Protein AF-A0A954LN15-F1 (afdb_monomer_lite)

Structure (mmCIF, N/CA/C/O backbone):
data_AF-A0A954LN15-F1
#
_entry.id   AF-A0A954LN15-F1
#
loop_
_atom_site.group_PDB
_atom_site.id
_atom_site.type_symbol
_atom_site.label_atom_id
_atom_site.label_alt_id
_atom_site.label_comp_id
_atom_site.label_asym_id
_atom_site.label_entity_id
_atom_site.label_seq_id
_atom_site.pdbx_PDB_ins_code
_atom_site.Cartn_x
_atom_site.Cartn_y
_atom_site.Cartn_z
_atom_site.occupancy
_atom_site.B_iso_or_equiv
_atom_site.auth_seq_id
_atom_site.auth_comp_id
_atom_site.auth_asym_id
_atom_site.auth_atom_id
_atom_site.pdbx_PDB_model_num
ATOM 1 N N . ARG A 1 1 ? -5.306 -4.670 1.422 1.00 83.00 1 ARG A N 1
ATOM 2 C CA . ARG A 1 1 ? -4.283 -5.488 2.122 1.00 83.00 1 ARG A CA 1
ATOM 3 C C . ARG A 1 1 ? -4.442 -5.360 3.629 1.00 83.00 1 ARG A C 1
ATOM 5 O O . ARG A 1 1 ? -4.797 -6.364 4.220 1.00 83.00 1 ARG A O 1
ATOM 12 N N . VAL A 1 2 ? -4.353 -4.146 4.188 1.00 87.38 2 VAL A N 1
ATOM 13 C CA . VAL A 1 2 ? -4.541 -3.868 5.630 1.00 87.38 2 VAL A CA 1
ATOM 14 C C . VAL A 1 2 ? -5.784 -4.545 6.228 1.00 87.38 2 VAL A C 1
ATOM 16 O O . VAL A 1 2 ? -5.633 -5.319 7.159 1.00 87.38 2 VAL A O 1
ATOM 19 N N . ARG A 1 3 ? -6.984 -4.374 5.642 1.00 90.69 3 ARG A N 1
ATOM 20 C CA . ARG A 1 3 ? -8.223 -4.996 6.168 1.00 90.69 3 ARG A CA 1
ATOM 21 C C . ARG A 1 3 ? -8.144 -6.514 6.375 1.00 90.69 3 ARG A C 1
ATOM 23 O O . ARG A 1 3 ? -8.667 -7.009 7.355 1.00 90.69 3 ARG A O 1
ATOM 30 N N . ARG A 1 4 ? -7.458 -7.250 5.492 1.00 91.25 4 ARG A N 1
ATOM 31 C CA . ARG A 1 4 ? -7.331 -8.719 5.602 1.00 91.25 4 ARG A CA 1
ATOM 32 C C . ARG A 1 4 ? -6.372 -9.162 6.708 1.00 91.25 4 ARG A C 1
ATOM 34 O O . ARG A 1 4 ? -6.342 -10.337 7.041 1.00 91.25 4 ARG A O 1
ATOM 41 N N . LEU A 1 5 ? -5.539 -8.245 7.196 1.00 91.00 5 LEU A N 1
ATOM 42 C CA . LEU A 1 5 ? -4.576 -8.495 8.264 1.00 91.00 5 LEU A CA 1
ATOM 43 C C . LEU A 1 5 ? -5.113 -8.060 9.632 1.00 91.00 5 LEU A C 1
ATOM 45 O O . LEU A 1 5 ? -4.443 -8.302 10.631 1.00 91.00 5 LEU A O 1
ATOM 49 N N . LEU A 1 6 ? -6.293 -7.432 9.672 1.00 92.56 6 LEU A N 1
ATOM 50 C CA . LEU A 1 6 ? -6.971 -7.092 10.914 1.00 92.56 6 LEU A CA 1
ATOM 51 C C . LEU A 1 6 ? -7.669 -8.324 11.517 1.00 92.56 6 LEU A C 1
ATOM 53 O O . LEU A 1 6 ? -8.101 -9.214 10.769 1.00 92.56 6 LEU A O 1
ATOM 57 N N . PRO A 1 7 ? -7.827 -8.351 12.854 1.00 92.81 7 PRO A N 1
ATOM 58 C CA . PRO A 1 7 ? -8.747 -9.255 13.541 1.00 92.81 7 PRO A CA 1
ATOM 59 C C . PRO A 1 7 ? -10.138 -9.264 12.893 1.00 92.81 7 PRO A C 1
ATOM 61 O O . PRO A 1 7 ? -10.565 -8.254 12.333 1.00 92.81 7 PRO A O 1
ATOM 64 N N . ALA A 1 8 ? -10.823 -10.411 12.929 1.00 92.62 8 ALA A N 1
ATOM 65 C CA . ALA A 1 8 ? -12.067 -10.646 12.183 1.00 92.62 8 ALA A CA 1
ATOM 66 C C . ALA A 1 8 ? -13.166 -9.612 12.492 1.00 92.62 8 ALA A C 1
ATOM 68 O O . ALA A 1 8 ? -13.842 -9.129 11.590 1.00 92.62 8 ALA A O 1
ATOM 69 N N . ASP A 1 9 ? -13.287 -9.230 13.757 1.00 91.75 9 ASP A N 1
ATOM 70 C CA . ASP A 1 9 ? -14.196 -8.212 14.284 1.00 91.75 9 ASP A CA 1
ATOM 71 C C . ASP A 1 9 ? -13.870 -6.785 13.811 1.00 91.75 9 ASP A C 1
ATOM 73 O O . ASP A 1 9 ? -14.747 -5.922 13.779 1.00 91.75 9 ASP A O 1
ATOM 77 N N . LEU A 1 10 ? -12.632 -6.538 13.382 1.00 92.12 10 LEU A N 1
ATOM 78 C CA . LEU A 1 10 ? -12.158 -5.234 12.920 1.00 92.12 10 LEU A CA 1
ATOM 79 C C . LEU A 1 10 ? -12.092 -5.112 11.391 1.00 92.12 10 LEU A C 1
ATOM 81 O O . LEU A 1 10 ? -11.770 -4.042 10.873 1.00 92.12 10 LEU A O 1
ATOM 85 N N . GLN A 1 11 ? -12.401 -6.166 10.631 1.00 92.44 11 GLN A N 1
ATOM 86 C CA . GLN A 1 11 ? -12.287 -6.121 9.165 1.00 92.44 11 GLN A CA 1
ATOM 87 C C . GLN A 1 11 ? -13.327 -5.208 8.513 1.00 92.44 11 GLN A C 1
ATOM 89 O O . GLN A 1 11 ? -13.032 -4.613 7.471 1.00 92.44 11 GLN A O 1
ATOM 94 N N . ASP A 1 12 ? -14.485 -5.041 9.156 1.00 91.88 12 ASP A N 1
ATOM 95 C CA . ASP A 1 12 ? -15.644 -4.318 8.621 1.00 91.88 12 ASP A CA 1
ATOM 96 C C . ASP A 1 12 ? -15.881 -2.949 9.273 1.00 91.88 12 ASP A C 1
ATOM 98 O O . ASP A 1 12 ? -16.822 -2.238 8.913 1.00 91.88 12 ASP A O 1
ATOM 102 N N . ILE A 1 13 ? -15.006 -2.514 10.189 1.00 92.88 13 ILE A N 1
ATOM 103 C CA . ILE A 1 13 ? -15.165 -1.196 10.812 1.00 92.88 13 ILE A CA 1
ATOM 104 C C . ILE A 1 13 ? -15.040 -0.071 9.762 1.00 92.88 13 ILE A C 1
ATOM 106 O O . ILE A 1 13 ? -14.303 -0.206 8.765 1.00 92.88 13 ILE A O 1
ATOM 110 N N . PRO A 1 14 ? -15.732 1.068 9.963 1.00 92.31 14 PRO A N 1
ATOM 111 C CA . PRO A 1 14 ? -15.608 2.218 9.078 1.00 92.31 14 PRO A CA 1
ATOM 112 C C . PRO A 1 14 ? -14.177 2.766 9.103 1.00 92.31 14 PRO A C 1
ATOM 114 O O . PRO A 1 14 ? -13.730 3.275 10.129 1.00 92.31 14 PRO A O 1
ATOM 117 N N . LEU A 1 15 ? -13.479 2.686 7.966 1.00 91.19 15 LEU A N 1
ATOM 118 C CA . LEU A 1 15 ? -12.137 3.246 7.782 1.00 91.19 15 LEU A CA 1
ATOM 119 C C . LEU A 1 15 ? -12.091 4.031 6.475 1.00 91.19 15 LEU A C 1
ATO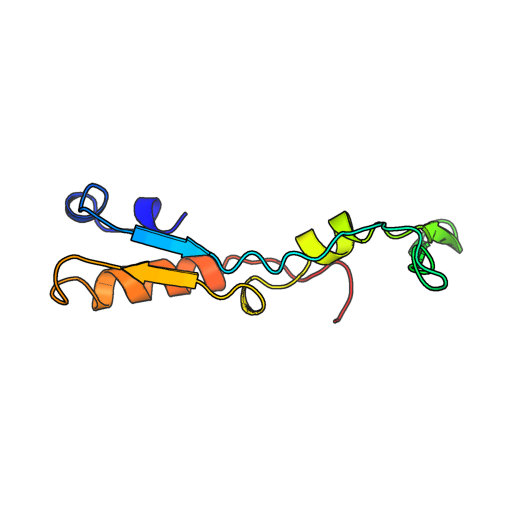M 121 O O . LEU A 1 15 ? -12.520 3.521 5.436 1.00 91.19 15 LEU A O 1
ATOM 125 N N . GLY A 1 16 ? -11.525 5.233 6.526 1.00 88.94 16 GLY A N 1
ATOM 126 C CA . GLY A 1 16 ? -11.048 5.958 5.353 1.00 88.94 16 GLY A CA 1
ATOM 127 C C . GLY A 1 16 ? -9.588 5.599 5.095 1.00 88.94 16 GLY A C 1
ATOM 128 O O . GLY A 1 16 ? -8.790 5.584 6.026 1.00 88.94 16 GLY A O 1
ATOM 129 N N . ILE A 1 17 ? -9.228 5.299 3.850 1.00 86.19 17 ILE A N 1
ATOM 130 C CA . ILE A 1 17 ? -7.834 5.050 3.467 1.00 86.19 17 ILE A CA 1
ATOM 131 C C . ILE A 1 17 ? -7.470 6.081 2.409 1.00 86.19 17 ILE A C 1
ATOM 133 O O . ILE A 1 17 ? -8.006 6.042 1.302 1.00 86.19 17 ILE A O 1
ATOM 137 N N . ASP A 1 18 ? -6.569 6.991 2.761 1.00 83.69 18 ASP A N 1
ATOM 138 C CA . ASP A 1 18 ? -5.939 7.905 1.817 1.00 83.69 18 ASP A CA 1
ATOM 139 C C . ASP A 1 18 ? -4.575 7.339 1.431 1.00 83.69 18 ASP A C 1
ATOM 141 O O . ASP A 1 18 ? -3.734 7.023 2.276 1.00 83.69 18 ASP A O 1
ATOM 145 N N . VAL A 1 19 ? -4.383 7.181 0.130 1.00 75.25 19 VAL A N 1
ATOM 146 C CA . VAL A 1 19 ? -3.101 6.808 -0.445 1.00 75.25 19 VAL A CA 1
ATOM 147 C C . VAL A 1 19 ? -2.649 8.029 -1.206 1.00 75.25 19 VAL A C 1
ATOM 149 O O . VAL A 1 19 ? -3.274 8.375 -2.213 1.00 75.25 19 VAL A O 1
ATOM 152 N N . ALA A 1 20 ? -1.561 8.655 -0.760 1.00 68.00 20 ALA A N 1
ATOM 153 C CA . ALA A 1 20 ? -0.911 9.688 -1.543 1.00 68.00 20 ALA A CA 1
ATOM 154 C C . ALA A 1 20 ? -0.315 9.017 -2.783 1.00 68.00 20 ALA A C 1
ATOM 156 O O . ALA A 1 20 ? 0.833 8.577 -2.800 1.00 68.00 20 ALA A O 1
ATOM 157 N N . ARG A 1 21 ? -1.131 8.880 -3.827 1.00 60.38 21 ARG A N 1
ATOM 158 C CA . ARG A 1 21 ? -0.669 8.457 -5.139 1.00 60.38 21 ARG A CA 1
ATOM 159 C C . ARG A 1 21 ? 0.157 9.616 -5.654 1.00 60.38 21 ARG A C 1
ATOM 161 O O . ARG A 1 21 ? -0.402 10.621 -6.089 1.00 60.38 21 ARG A O 1
ATOM 168 N N . HIS A 1 22 ? 1.475 9.516 -5.524 1.00 57.47 22 HIS A N 1
ATOM 169 C CA . HIS A 1 22 ? 2.365 10.466 -6.162 1.00 57.47 22 HIS A CA 1
ATOM 170 C C . HIS A 1 22 ? 2.055 10.406 -7.661 1.00 57.47 22 HIS A C 1
ATOM 172 O O . HIS A 1 22 ? 2.293 9.388 -8.310 1.00 57.47 22 HIS A O 1
ATOM 178 N N . TYR A 1 23 ? 1.397 11.442 -8.184 1.00 50.12 23 TYR A N 1
ATOM 179 C CA . TYR A 1 23 ? 0.919 11.479 -9.562 1.00 50.12 23 TYR A CA 1
ATOM 180 C C . TYR A 1 23 ? 2.100 11.836 -10.463 1.00 50.12 23 TYR A C 1
ATOM 182 O O . TYR A 1 23 ? 2.163 12.918 -11.042 1.00 50.12 23 TYR A O 1
ATOM 190 N N . HIS A 1 24 ? 3.077 10.936 -10.557 1.00 54.53 24 HIS A N 1
ATOM 191 C CA . HIS A 1 24 ? 3.989 10.988 -11.684 1.00 54.53 24 HIS A CA 1
ATOM 192 C C . HIS A 1 24 ? 3.149 10.710 -12.934 1.00 54.53 24 HIS A C 1
ATOM 194 O O . HIS A 1 24 ? 2.261 9.858 -12.910 1.00 54.53 24 HIS A O 1
ATOM 200 N N . ARG A 1 25 ? 3.368 11.455 -14.018 1.00 55.81 25 ARG A N 1
ATOM 201 C CA . ARG A 1 25 ? 2.920 11.044 -15.352 1.00 55.81 25 ARG A CA 1
ATOM 202 C C . ARG A 1 25 ? 4.055 10.198 -15.930 1.00 55.81 25 ARG A C 1
ATOM 204 O O . ARG A 1 25 ? 4.934 10.778 -16.566 1.00 55.81 25 ARG A O 1
ATOM 211 N N . PRO A 1 26 ? 4.123 8.883 -15.649 1.00 55.03 26 PRO A N 1
ATOM 212 C CA . PRO A 1 26 ? 5.149 8.039 -16.242 1.00 55.03 26 PRO A CA 1
ATOM 213 C C . PRO A 1 26 ? 5.076 8.180 -17.763 1.00 55.03 26 PRO A C 1
ATOM 215 O O . PRO A 1 26 ? 3.980 8.273 -18.327 1.00 55.03 26 PRO A O 1
ATOM 218 N N . SER A 1 27 ? 6.224 8.211 -18.439 1.00 54.84 27 SER A N 1
ATOM 219 C CA . SER A 1 27 ? 6.326 8.239 -19.908 1.00 54.84 27 SER A CA 1
ATOM 220 C C . SER A 1 27 ? 5.774 9.478 -20.639 1.00 54.84 27 SER A C 1
ATOM 222 O O . SER A 1 27 ? 5.584 9.434 -21.855 1.00 54.84 27 SER A O 1
ATOM 224 N N . SER A 1 28 ? 5.565 10.624 -19.976 1.00 56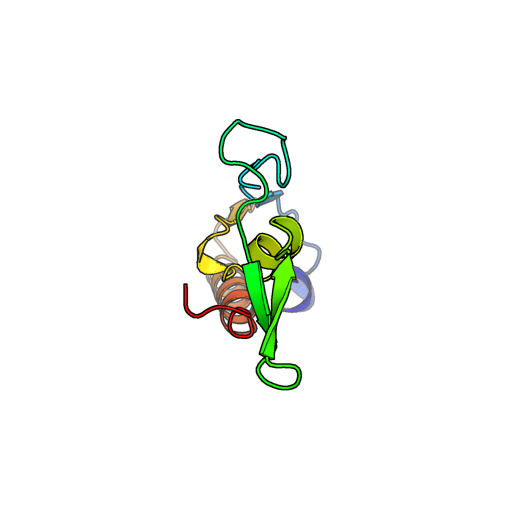.91 28 SER A N 1
ATOM 225 C CA . SER A 1 28 ? 5.400 11.873 -20.739 1.00 56.91 28 SER A CA 1
ATOM 226 C C . SER A 1 28 ? 6.674 12.149 -21.545 1.00 56.91 28 SER A C 1
ATOM 228 O O . SER A 1 28 ? 7.756 12.173 -20.956 1.00 56.91 28 SER A O 1
ATOM 230 N N . GLN A 1 29 ? 6.552 12.373 -22.861 1.00 59.59 29 GLN A N 1
ATOM 231 C CA . GLN A 1 29 ? 7.652 12.806 -23.735 1.00 59.59 29 GLN A CA 1
ATOM 232 C C . GLN A 1 29 ? 8.068 14.241 -23.385 1.00 59.59 29 GLN A C 1
ATOM 234 O O . GLN A 1 29 ? 7.784 15.205 -24.091 1.00 59.59 29 GLN A O 1
ATOM 239 N N . LEU A 1 30 ? 8.682 14.391 -22.221 1.00 64.19 30 LEU A N 1
ATOM 240 C CA . LEU A 1 30 ? 9.442 15.568 -21.853 1.00 64.19 30 LEU A CA 1
ATOM 241 C C . LEU A 1 30 ? 10.832 15.448 -22.497 1.00 64.19 30 LEU A C 1
ATOM 243 O O . LEU A 1 30 ? 11.238 14.340 -22.846 1.00 64.19 30 LEU A O 1
ATOM 247 N N . PRO A 1 31 ? 11.590 16.546 -22.638 1.00 65.31 31 PRO A N 1
ATOM 248 C CA . PRO A 1 31 ? 12.911 16.532 -23.281 1.00 65.31 31 PRO A CA 1
ATOM 249 C C . PRO A 1 31 ? 13.898 15.495 -22.710 1.00 65.31 31 PRO A C 1
ATOM 251 O O . PRO A 1 31 ? 14.820 15.071 -23.400 1.00 65.31 31 PRO A O 1
ATOM 254 N N . SER A 1 32 ? 13.692 15.074 -21.461 1.00 63.91 32 SER A N 1
ATOM 255 C CA . SER A 1 32 ? 14.463 14.054 -20.741 1.00 63.91 32 SER A CA 1
ATOM 256 C C . SER A 1 32 ? 13.677 12.765 -20.433 1.00 63.91 32 SER A C 1
ATOM 258 O O . SER A 1 32 ? 14.188 11.884 -19.747 1.00 63.91 32 SER A O 1
ATOM 260 N N . GLY A 1 33 ? 12.436 12.633 -20.913 1.00 64.06 33 GLY A N 1
ATOM 261 C CA . GLY A 1 33 ? 11.604 11.445 -20.706 1.00 64.06 33 GLY A CA 1
ATOM 262 C C . GLY A 1 33 ? 12.035 10.269 -21.588 1.00 64.06 33 GLY A C 1
ATOM 263 O O . GLY A 1 33 ? 12.480 10.466 -22.716 1.00 64.06 33 GLY A O 1
ATOM 264 N N . GLY A 1 34 ? 11.892 9.038 -21.086 1.00 66.62 34 GLY A N 1
ATOM 265 C CA . GLY A 1 34 ? 12.197 7.818 -21.849 1.00 66.62 34 GLY A CA 1
ATOM 266 C C . GLY A 1 34 ? 13.688 7.485 -21.985 1.00 66.62 34 GLY A C 1
ATOM 267 O O . GLY A 1 34 ? 14.045 6.662 -22.820 1.00 66.62 34 GLY A O 1
ATOM 268 N N . GLN A 1 35 ? 14.555 8.107 -21.180 1.00 75.56 35 GLN A N 1
ATOM 269 C CA . GLN A 1 35 ? 15.997 7.816 -21.150 1.00 75.56 35 GLN A CA 1
ATOM 270 C C . GLN A 1 35 ? 16.388 6.766 -20.094 1.00 75.56 35 GLN A C 1
ATOM 272 O O . GLN A 1 35 ? 17.570 6.574 -19.820 1.00 75.56 35 GLN A O 1
ATOM 277 N N . ASN A 1 36 ? 15.409 6.087 -19.491 1.00 76.94 36 ASN A N 1
ATOM 278 C CA . ASN A 1 36 ? 15.652 5.017 -18.530 1.00 76.94 36 ASN A CA 1
ATOM 279 C C . ASN A 1 36 ? 15.904 3.702 -19.278 1.00 76.94 36 ASN A C 1
ATOM 281 O O . ASN A 1 36 ? 15.074 3.269 -20.078 1.00 76.94 36 ASN A O 1
ATOM 285 N N . PHE A 1 37 ? 17.036 3.055 -19.000 1.00 82.50 37 PHE A N 1
ATOM 286 C CA . PHE A 1 37 ? 17.406 1.761 -19.573 1.00 82.50 37 PHE A CA 1
ATOM 287 C C . PHE A 1 37 ? 17.924 0.825 -18.483 1.00 82.50 37 PHE A C 1
ATOM 289 O O . PHE A 1 37 ? 18.543 1.265 -17.514 1.00 82.50 37 PHE A O 1
ATOM 296 N N . VAL A 1 38 ? 17.697 -0.472 -18.663 1.00 84.06 38 VAL A N 1
ATOM 297 C CA . VAL A 1 38 ? 18.285 -1.542 -17.855 1.00 84.06 38 VAL A CA 1
ATOM 298 C C . VAL A 1 38 ? 19.079 -2.467 -18.772 1.00 84.06 38 VAL A C 1
ATOM 300 O O . VAL A 1 38 ? 18.657 -2.749 -19.891 1.00 84.06 38 VAL A O 1
ATOM 303 N N . LEU A 1 39 ? 20.251 -2.909 -18.324 1.00 85.81 39 LEU A N 1
ATOM 304 C CA . LEU A 1 39 ? 21.053 -3.886 -19.055 1.00 85.81 39 LEU A CA 1
ATOM 305 C C . LEU A 1 39 ? 20.564 -5.292 -18.699 1.00 85.81 39 LEU A C 1
ATOM 307 O O . LEU A 1 39 ? 20.576 -5.649 -17.521 1.00 85.81 39 LEU A O 1
ATOM 311 N N . ASP A 1 40 ? 20.165 -6.089 -19.692 1.00 82.12 40 ASP A N 1
ATOM 312 C CA . ASP A 1 40 ? 19.933 -7.521 -19.480 1.00 82.12 40 ASP A CA 1
ATOM 313 C C . ASP A 1 40 ? 21.297 -8.234 -19.447 1.00 82.12 40 ASP A C 1
ATOM 315 O O . ASP A 1 40 ? 21.976 -8.288 -20.475 1.00 82.12 40 ASP A O 1
ATOM 319 N N . PRO A 1 41 ? 21.741 -8.785 -18.302 1.00 80.62 41 PRO A N 1
ATOM 320 C CA . PRO A 1 41 ? 23.049 -9.430 -18.202 1.00 80.62 41 PRO A CA 1
ATOM 321 C C . PRO A 1 41 ? 23.142 -10.726 -19.023 1.00 80.62 41 PRO A C 1
ATOM 323 O O . PRO A 1 41 ? 24.242 -11.223 -19.254 1.00 80.62 41 PRO A O 1
ATOM 326 N N . THR A 1 42 ? 22.010 -11.283 -19.459 1.00 87.19 42 THR A N 1
ATOM 327 C CA . THR A 1 42 ? 21.944 -12.526 -20.239 1.00 87.19 42 THR A CA 1
ATOM 328 C C . THR A 1 42 ? 22.254 -12.285 -21.710 1.00 87.19 42 THR A C 1
ATOM 330 O O . THR A 1 42 ? 22.922 -13.100 -22.342 1.00 87.19 42 THR A O 1
ATOM 333 N N . THR A 1 43 ? 21.763 -11.174 -22.263 1.00 87.81 43 THR A N 1
ATOM 334 C CA . THR A 1 43 ? 21.953 -10.809 -23.676 1.00 87.81 43 THR A CA 1
ATOM 335 C C . THR A 1 43 ? 22.986 -9.701 -23.866 1.00 87.81 43 THR A C 1
ATOM 337 O O . THR A 1 43 ? 23.484 -9.524 -24.972 1.00 87.81 43 THR A O 1
ATOM 340 N N . ASN A 1 44 ? 23.344 -8.992 -22.789 1.00 86.00 44 ASN A N 1
ATOM 341 C CA . ASN A 1 44 ? 24.188 -7.797 -22.774 1.00 86.00 44 ASN A CA 1
ATOM 342 C C . ASN A 1 44 ? 23.638 -6.643 -23.638 1.00 86.00 44 ASN A C 1
ATOM 344 O O . ASN A 1 44 ? 24.395 -5.775 -24.076 1.00 86.00 44 ASN A O 1
ATOM 348 N N . ASP A 1 45 ? 22.319 -6.620 -23.845 1.00 89.06 45 ASP A N 1
ATOM 349 C CA . ASP A 1 45 ? 21.628 -5.580 -24.602 1.00 89.06 45 ASP A CA 1
ATOM 350 C C . ASP A 1 45 ? 20.888 -4.609 -23.664 1.00 89.06 45 ASP A C 1
ATOM 352 O O . ASP A 1 45 ? 20.226 -5.042 -22.711 1.00 89.06 45 ASP A O 1
ATOM 356 N N . PRO A 1 46 ? 20.956 -3.288 -23.918 1.00 85.69 46 PRO A N 1
ATOM 357 C CA . PRO A 1 46 ? 20.179 -2.308 -23.175 1.00 85.69 46 PRO A CA 1
ATOM 358 C C . PRO A 1 46 ? 18.703 -2.370 -23.585 1.00 85.69 46 PRO A C 1
ATOM 360 O O . PRO A 1 46 ? 18.354 -2.223 -24.757 1.00 85.69 46 PRO A O 1
ATOM 363 N N . GLN A 1 47 ? 17.823 -2.533 -22.603 1.00 86.00 47 GLN A N 1
ATOM 364 C CA . GLN A 1 47 ? 16.374 -2.507 -22.780 1.00 86.00 47 GLN A CA 1
ATOM 365 C C . GLN A 1 47 ? 15.794 -1.231 -22.178 1.00 86.00 47 GLN A C 1
ATOM 367 O O . GLN A 1 47 ? 16.236 -0.775 -21.124 1.00 86.00 47 GLN A O 1
ATOM 372 N N . VAL A 1 48 ? 14.795 -0.650 -22.846 1.00 83.44 48 VAL A N 1
ATOM 373 C CA . VAL A 1 48 ? 14.060 0.503 -22.310 1.00 83.44 48 VAL A CA 1
ATOM 374 C C . VAL A 1 48 ? 13.383 0.078 -21.012 1.00 83.44 48 VAL A C 1
ATOM 376 O O . VAL A 1 48 ? 12.601 -0.871 -21.001 1.00 83.44 48 VAL A O 1
ATOM 379 N N . LEU A 1 49 ? 13.662 0.800 -19.932 1.00 76.88 49 LEU A N 1
ATOM 380 C CA . LEU A 1 49 ? 12.996 0.607 -18.657 1.00 76.88 49 LEU A CA 1
ATOM 381 C C . LEU A 1 49 ? 11.804 1.553 -18.593 1.00 76.88 49 LEU A C 1
ATOM 383 O O . LEU A 1 49 ? 11.965 2.775 -18.573 1.00 76.88 49 LEU A O 1
ATOM 387 N N . SER A 1 50 ? 10.599 0.991 -18.577 1.00 75.19 50 SER A N 1
ATOM 388 C CA . SER A 1 50 ? 9.405 1.814 -18.458 1.00 75.19 50 SER A CA 1
ATOM 389 C C . SER A 1 50 ? 9.326 2.438 -17.064 1.00 75.19 50 SER A C 1
ATOM 391 O O . SER A 1 50 ? 9.552 1.776 -16.049 1.00 75.19 50 SER A O 1
ATOM 393 N N . ASP A 1 51 ? 8.964 3.720 -17.008 1.00 72.56 51 ASP A N 1
ATOM 394 C CA . ASP A 1 51 ? 8.742 4.408 -15.736 1.00 72.56 51 ASP A CA 1
ATOM 395 C C . ASP A 1 51 ? 7.694 3.663 -14.894 1.00 72.56 51 ASP A C 1
ATOM 397 O O . ASP A 1 51 ? 7.850 3.551 -13.686 1.00 72.56 51 ASP A O 1
ATOM 401 N N . ASP A 1 52 ? 6.652 3.103 -15.522 1.00 69.44 52 ASP A N 1
ATOM 402 C CA . ASP A 1 52 ? 5.625 2.310 -14.831 1.00 69.44 52 ASP A CA 1
ATOM 403 C C . ASP A 1 52 ? 6.220 1.088 -14.111 1.00 69.44 52 ASP A C 1
ATOM 405 O O . ASP A 1 52 ? 5.871 0.818 -12.963 1.00 69.44 52 ASP A O 1
ATOM 409 N N . GLU A 1 53 ? 7.161 0.370 -14.729 1.00 68.44 53 GLU A N 1
ATOM 410 C CA . GLU A 1 53 ? 7.859 -0.737 -14.069 1.00 68.44 53 GLU A CA 1
ATOM 411 C C . GLU A 1 53 ? 8.768 -0.265 -12.935 1.00 68.44 53 GLU A C 1
ATOM 413 O O . GLU A 1 53 ? 8.797 -0.906 -11.883 1.00 68.44 53 GLU A O 1
ATOM 418 N N . LEU A 1 54 ? 9.462 0.862 -13.113 1.00 69.88 54 LEU A N 1
ATOM 419 C CA . LEU A 1 54 ? 10.290 1.459 -12.066 1.00 69.88 54 LEU A CA 1
ATOM 420 C C . LEU A 1 54 ? 9.427 1.888 -10.866 1.00 69.88 54 LEU A C 1
ATOM 422 O O . LEU A 1 54 ? 9.736 1.536 -9.730 1.00 69.88 54 LEU A O 1
ATOM 426 N N . PHE A 1 55 ? 8.290 2.545 -11.107 1.00 68.44 55 PHE A N 1
ATOM 427 C CA . PHE A 1 55 ? 7.343 2.974 -10.072 1.00 68.44 55 PHE A CA 1
ATOM 428 C C . PHE A 1 55 ? 6.639 1.806 -9.378 1.00 68.44 55 PHE A C 1
ATOM 430 O O . PHE A 1 55 ? 6.441 1.855 -8.167 1.00 68.44 55 PHE A O 1
ATOM 437 N N . ARG A 1 56 ? 6.294 0.732 -10.098 1.00 66.12 56 ARG A N 1
ATOM 438 C CA . ARG A 1 56 ? 5.783 -0.507 -9.479 1.00 66.12 56 ARG A CA 1
ATOM 439 C C . ARG A 1 56 ? 6.815 -1.180 -8.590 1.00 66.12 56 ARG A C 1
ATOM 441 O O . ARG A 1 56 ? 6.432 -1.877 -7.655 1.00 66.12 56 ARG A O 1
ATOM 448 N N . SER A 1 57 ? 8.090 -1.003 -8.916 1.00 64.94 57 SER A N 1
ATOM 449 C CA . SER A 1 57 ? 9.194 -1.517 -8.120 1.00 64.94 57 SER A CA 1
ATOM 450 C C . SER A 1 57 ? 9.577 -0.599 -6.964 1.00 64.94 57 SER A C 1
ATOM 452 O O . SER A 1 57 ? 10.320 -1.047 -6.101 1.00 64.94 57 SER A O 1
ATOM 454 N N . LEU A 1 58 ? 9.069 0.643 -6.898 1.00 63.72 58 LEU A N 1
ATOM 455 C CA . LEU A 1 58 ? 9.391 1.517 -5.775 1.00 63.72 58 LEU A CA 1
ATOM 456 C C . LEU A 1 58 ? 8.919 0.877 -4.466 1.00 63.72 58 LEU A C 1
ATOM 458 O O . LEU A 1 58 ? 7.765 0.438 -4.371 1.00 63.72 58 LEU A O 1
ATOM 462 N N . PRO A 1 59 ? 9.778 0.873 -3.436 1.00 60.38 59 PRO A N 1
ATOM 463 C CA . PRO A 1 59 ? 9.400 0.408 -2.119 1.00 60.38 59 PRO A CA 1
ATOM 464 C C . PRO A 1 59 ? 8.113 1.082 -1.641 1.00 60.38 59 PRO A C 1
ATOM 466 O O . PRO A 1 59 ? 7.909 2.287 -1.809 1.00 60.38 59 PRO A O 1
ATOM 469 N N . THR A 1 60 ? 7.252 0.319 -0.966 1.00 59.69 60 THR A N 1
ATOM 470 C CA . THR A 1 60 ? 6.018 0.851 -0.362 1.00 59.69 60 THR A CA 1
ATOM 471 C C . THR A 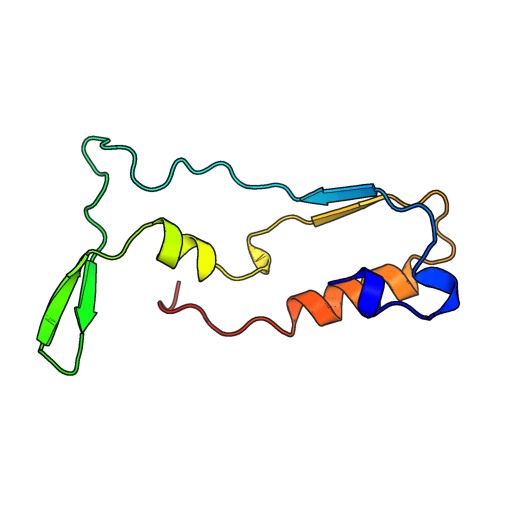1 60 ? 6.312 1.991 0.627 1.00 59.69 60 THR A C 1
ATOM 473 O O . THR A 1 60 ? 5.436 2.811 0.879 1.00 59.69 60 THR A O 1
ATOM 476 N N . SER A 1 61 ? 7.551 2.114 1.123 1.00 52.00 61 SER A N 1
ATOM 477 C CA . SER A 1 61 ? 8.026 3.248 1.928 1.00 52.00 61 SER A CA 1
ATOM 478 C C . SER A 1 61 ? 7.950 4.608 1.217 1.00 52.00 61 SER A C 1
ATOM 480 O O . SER A 1 61 ? 7.850 5.627 1.897 1.00 52.00 61 SER A O 1
ATOM 482 N N . PHE A 1 62 ? 7.918 4.653 -0.121 1.00 54.72 62 PHE A N 1
ATOM 483 C CA . PHE A 1 62 ? 7.657 5.882 -0.885 1.00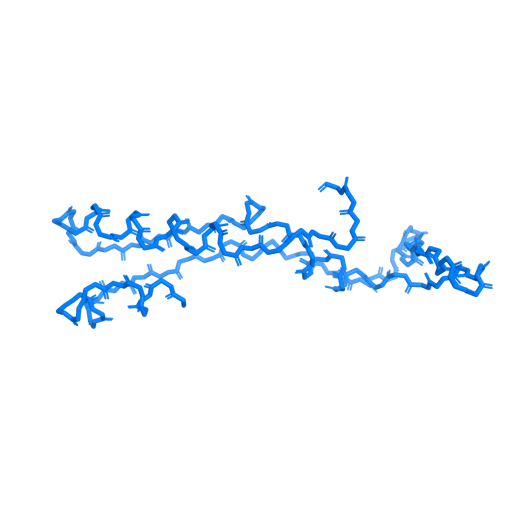 54.72 62 PHE A CA 1
ATOM 484 C C . PHE A 1 62 ? 6.165 6.234 -0.984 1.00 54.72 62 PHE A C 1
ATOM 486 O O . PHE A 1 62 ? 5.808 7.344 -1.381 1.00 54.72 62 PHE A O 1
ATOM 493 N N . SER A 1 63 ? 5.272 5.311 -0.622 1.00 64.25 63 SER A N 1
ATOM 494 C CA . SER A 1 63 ? 3.831 5.549 -0.593 1.00 64.25 63 SER A CA 1
ATOM 495 C C . SER A 1 63 ? 3.406 6.011 0.801 1.00 64.25 63 SER A C 1
ATOM 497 O O . SER A 1 63 ? 3.450 5.254 1.768 1.00 64.25 63 SER A O 1
ATOM 499 N N . ILE A 1 64 ? 2.955 7.262 0.914 1.00 67.62 64 ILE A N 1
ATOM 500 C CA . ILE A 1 64 ? 2.362 7.763 2.160 1.00 67.62 64 ILE A CA 1
ATOM 501 C C . ILE A 1 64 ? 0.934 7.215 2.255 1.00 67.62 64 ILE A C 1
ATOM 503 O O . ILE A 1 64 ? 0.074 7.555 1.438 1.00 67.62 64 ILE A O 1
ATOM 507 N N . PHE A 1 65 ? 0.679 6.388 3.269 1.00 73.44 65 PHE A N 1
ATOM 508 C CA . PHE A 1 65 ? -0.655 5.896 3.612 1.00 73.44 65 PHE A CA 1
ATOM 509 C C . PHE A 1 65 ? -1.172 6.609 4.855 1.00 73.44 65 PHE A C 1
ATOM 511 O O . PHE A 1 65 ? -0.465 6.718 5.855 1.00 73.44 65 PHE A O 1
ATOM 518 N N . ARG A 1 66 ? -2.429 7.049 4.816 1.00 84.44 66 ARG A N 1
ATOM 519 C CA . ARG A 1 66 ? -3.163 7.501 6.000 1.00 84.44 66 ARG A CA 1
ATOM 520 C C . ARG A 1 66 ? -4.399 6.641 6.172 1.00 84.44 66 ARG A C 1
ATOM 522 O O . ARG A 1 66 ? -5.149 6.415 5.221 1.00 84.44 66 ARG A O 1
ATOM 529 N N . ILE A 1 67 ? -4.607 6.168 7.393 1.00 88.31 67 ILE A N 1
ATOM 530 C CA . ILE A 1 67 ? -5.823 5.465 7.784 1.00 88.31 67 ILE A CA 1
ATOM 531 C C . ILE A 1 67 ? -6.571 6.375 8.751 1.00 88.31 67 ILE A C 1
ATOM 533 O O . ILE A 1 67 ? -6.024 6.789 9.766 1.00 88.31 67 ILE A O 1
ATOM 537 N N . TYR A 1 68 ? -7.817 6.684 8.413 1.00 91.31 68 TYR A N 1
ATOM 538 C CA . TYR A 1 68 ? -8.739 7.437 9.247 1.00 91.31 68 TYR A CA 1
ATOM 539 C C . TYR A 1 68 ? -9.746 6.469 9.860 1.00 91.31 68 TYR A C 1
ATOM 541 O O . TYR A 1 68 ? -10.476 5.787 9.136 1.00 91.31 68 TYR A O 1
ATOM 549 N N . SER A 1 69 ? -9.801 6.422 11.183 1.00 93.25 69 SER A N 1
ATOM 550 C CA . SER A 1 69 ? -10.792 5.683 11.963 1.00 93.25 69 SER A CA 1
ATOM 551 C C . SER A 1 69 ? -11.744 6.654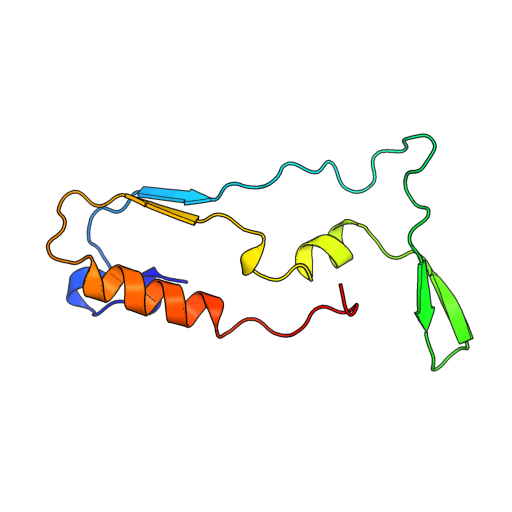 12.664 1.00 93.25 69 SER A C 1
ATOM 553 O O . SER A 1 69 ? -11.462 7.844 12.805 1.00 93.25 69 SER A O 1
ATOM 555 N N . LYS A 1 70 ? -12.908 6.156 13.096 1.00 93.75 70 LYS A N 1
ATOM 556 C CA . LYS A 1 70 ? -13.853 6.950 13.903 1.00 93.75 70 LYS A CA 1
ATOM 557 C C . LYS A 1 70 ? -13.439 7.074 15.376 1.00 93.75 70 LYS A C 1
ATOM 559 O O . LYS A 1 70 ? -13.953 7.951 16.062 1.00 93.75 70 LYS A O 1
ATOM 564 N N . SER A 1 71 ? -12.557 6.196 15.856 1.00 92.31 71 SER A N 1
ATOM 565 C CA . SER A 1 71 ? -12.015 6.189 17.219 1.00 92.31 71 SER A CA 1
ATOM 566 C C . SER A 1 71 ? -10.569 5.682 17.222 1.00 92.31 71 SER A C 1
ATOM 568 O O . SER A 1 71 ? -10.141 5.003 16.285 1.00 92.31 71 SER A O 1
ATOM 570 N N . HIS A 1 72 ? -9.839 5.989 18.297 1.00 92.50 72 HIS A N 1
ATOM 571 C CA . HIS A 1 72 ? -8.453 5.555 18.519 1.00 92.50 72 HIS A CA 1
ATOM 572 C C . HIS A 1 72 ? -8.331 4.183 19.210 1.00 92.50 72 HIS A C 1
ATOM 574 O O . HIS A 1 72 ? -7.232 3.705 19.475 1.00 92.50 72 HIS A O 1
ATOM 580 N N . GLU A 1 73 ? -9.454 3.526 19.514 1.00 94.62 73 GLU A N 1
ATOM 581 C CA . GLU A 1 73 ? -9.485 2.267 20.282 1.00 94.62 73 GLU A CA 1
ATOM 582 C C . GLU A 1 73 ? -8.729 1.127 19.585 1.00 94.62 73 GLU A C 1
ATOM 584 O O . GLU A 1 73 ? -8.191 0.243 20.243 1.00 94.62 73 GLU A O 1
ATOM 589 N N . ASN A 1 74 ? -8.655 1.169 18.252 1.00 93.19 74 ASN A N 1
ATOM 590 C CA . ASN A 1 74 ? -8.072 0.113 17.425 1.00 93.19 74 ASN A 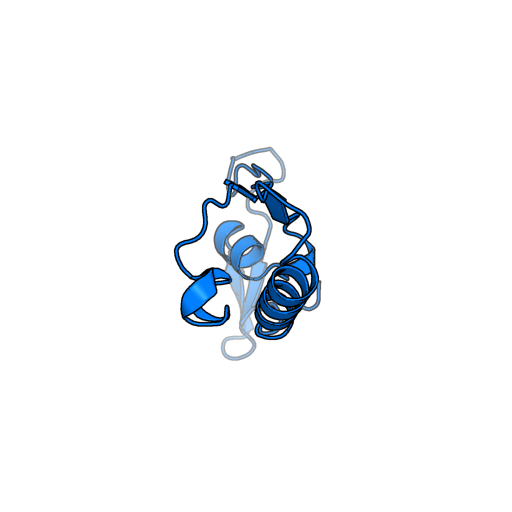CA 1
ATOM 591 C C . ASN A 1 74 ? -6.719 0.497 16.808 1.00 93.19 74 ASN A C 1
ATOM 593 O O . ASN A 1 74 ? -6.229 -0.207 15.922 1.00 93.19 74 ASN A O 1
ATOM 597 N N . ASP A 1 75 ? -6.099 1.593 17.256 1.00 91.69 75 ASP A N 1
ATOM 598 C CA . ASP A 1 75 ? -4.861 2.117 16.666 1.00 91.69 75 ASP A CA 1
ATOM 599 C C . ASP A 1 75 ? -3.729 1.087 16.682 1.00 91.69 75 ASP A C 1
ATOM 601 O O . ASP A 1 75 ? -2.978 0.978 15.713 1.00 91.69 75 ASP A O 1
ATOM 605 N N . ALA A 1 76 ? -3.620 0.286 17.743 1.00 92.50 76 ALA A N 1
ATOM 606 C CA . ALA A 1 76 ? -2.613 -0.768 17.835 1.00 92.50 76 ALA A CA 1
ATOM 607 C C . ALA A 1 76 ? -2.778 -1.812 16.716 1.00 92.50 76 ALA A C 1
ATOM 609 O O . ALA A 1 76 ? -1.828 -2.091 15.985 1.00 92.50 76 ALA A O 1
ATOM 610 N N . HIS A 1 77 ? -3.998 -2.319 16.522 1.00 93.81 77 HIS A N 1
ATOM 611 C CA . HIS A 1 77 ? -4.302 -3.298 15.476 1.00 93.81 77 HIS A CA 1
ATOM 612 C C . HIS A 1 77 ? -4.129 -2.718 14.068 1.00 93.81 77 HIS A C 1
ATOM 614 O O . HIS A 1 77 ? -3.622 -3.398 13.174 1.00 93.81 77 HIS A O 1
ATOM 620 N N . LEU A 1 78 ? -4.505 -1.451 13.863 1.00 92.19 78 LEU A N 1
ATOM 621 C CA . LEU A 1 78 ? -4.319 -0.755 12.589 1.00 92.19 78 LEU A CA 1
ATOM 622 C C . LEU A 1 78 ? -2.832 -0.571 12.256 1.00 92.19 78 LEU A C 1
ATOM 624 O O . LEU A 1 78 ? -2.427 -0.844 11.124 1.00 92.19 78 LEU A O 1
ATOM 628 N N . ASN A 1 79 ? -2.017 -0.165 13.233 1.00 89.00 79 ASN A N 1
ATOM 629 C CA . ASN A 1 79 ? -0.573 0.000 13.065 1.00 89.00 79 ASN A CA 1
ATOM 630 C C . ASN A 1 79 ? 0.131 -1.335 12.810 1.00 89.00 79 ASN A C 1
ATOM 632 O O . ASN A 1 79 ? 0.958 -1.431 11.906 1.00 89.00 79 ASN A O 1
ATOM 636 N N . GLU A 1 80 ? -0.218 -2.384 13.553 1.00 90.69 80 GLU A N 1
ATOM 637 C CA . GLU A 1 80 ? 0.343 -3.720 13.347 1.00 90.69 80 GLU A CA 1
ATOM 638 C C . GLU A 1 80 ? 0.020 -4.252 11.944 1.00 90.69 80 GLU A C 1
ATOM 640 O O . GLU A 1 80 ? 0.910 -4.702 11.216 1.00 90.69 80 GLU A O 1
ATOM 645 N N . ALA A 1 81 ? -1.242 -4.143 11.521 1.00 90.50 81 ALA A N 1
ATOM 646 C CA . ALA A 1 81 ? -1.660 -4.546 10.186 1.00 90.50 81 ALA A CA 1
ATOM 647 C C . ALA A 1 81 ? -0.937 -3.743 9.095 1.00 90.50 81 ALA A C 1
ATOM 649 O O . ALA A 1 81 ? -0.545 -4.320 8.080 1.00 90.50 81 ALA A O 1
ATOM 650 N N . LEU A 1 82 ? -0.729 -2.436 9.290 1.00 86.69 82 LEU A N 1
ATOM 651 C CA . LEU A 1 82 ? 0.020 -1.594 8.356 1.00 86.69 82 LEU A CA 1
ATOM 652 C C . LEU A 1 82 ? 1.494 -2.013 8.272 1.00 86.69 82 LEU A C 1
ATOM 654 O O . LEU A 1 82 ? 1.995 -2.219 7.168 1.00 86.69 82 LEU A O 1
ATOM 658 N N . ASN A 1 83 ? 2.160 -2.223 9.408 1.00 84.56 83 ASN A N 1
ATOM 659 C CA . ASN A 1 83 ? 3.557 -2.662 9.460 1.00 84.56 83 ASN A CA 1
ATOM 660 C C . ASN A 1 83 ? 3.767 -3.991 8.728 1.00 84.56 83 ASN A C 1
ATOM 662 O O . ASN A 1 83 ? 4.733 -4.144 7.982 1.00 84.56 83 ASN A O 1
ATOM 666 N N . ARG A 1 84 ? 2.827 -4.931 8.861 1.00 85.75 84 ARG A N 1
ATOM 667 C CA . ARG A 1 84 ? 2.864 -6.199 8.119 1.00 85.75 84 ARG A CA 1
ATOM 668 C C . ARG A 1 84 ? 2.729 -6.008 6.609 1.00 85.75 84 ARG A C 1
ATOM 670 O O . ARG A 1 84 ? 3.367 -6.735 5.862 1.00 85.75 84 ARG A O 1
ATOM 677 N N . VAL A 1 85 ? 1.934 -5.038 6.146 1.00 81.88 85 VAL A N 1
ATOM 678 C CA . VAL A 1 85 ? 1.867 -4.703 4.710 1.00 81.88 85 VAL A CA 1
ATOM 679 C C . VAL A 1 85 ? 3.187 -4.114 4.215 1.00 81.88 85 VAL A C 1
ATOM 681 O O . VAL A 1 85 ? 3.578 -4.407 3.090 1.00 81.88 85 VAL A O 1
ATOM 684 N N . LEU A 1 86 ? 3.852 -3.289 5.027 1.00 76.31 86 LEU A N 1
ATOM 685 C CA . LEU A 1 86 ? 5.127 -2.661 4.671 1.00 76.31 86 LEU A CA 1
ATOM 686 C C . LEU A 1 86 ? 6.290 -3.662 4.633 1.00 76.31 86 LEU A C 1
ATOM 688 O O . LEU A 1 86 ? 7.165 -3.523 3.786 1.00 76.31 86 LEU A O 1
ATOM 692 N N . GLY A 1 87 ? 6.293 -4.661 5.518 1.00 71.81 87 GLY A N 1
ATOM 693 C CA . GLY A 1 87 ? 7.332 -5.696 5.564 1.00 71.81 87 GLY A CA 1
ATOM 694 C C . GLY A 1 87 ? 7.220 -6.786 4.489 1.00 71.81 87 GLY A C 1
ATOM 695 O O . GLY A 1 87 ? 8.186 -7.501 4.266 1.00 71.81 87 GLY A O 1
ATOM 696 N N . ASP A 1 88 ? 6.074 -6.915 3.812 1.00 64.50 88 ASP A N 1
ATOM 697 C CA . ASP A 1 88 ? 5.800 -7.934 2.775 1.00 64.50 88 ASP A CA 1
ATOM 698 C C . ASP A 1 88 ? 6.178 -7.462 1.352 1.00 64.50 88 ASP A C 1
ATOM 700 O O . ASP A 1 88 ? 5.635 -7.918 0.345 1.00 64.50 88 ASP A O 1
ATOM 704 N N . VAL A 1 89 ? 7.051 -6.460 1.248 1.00 61.84 89 VAL A N 1
ATOM 705 C CA . VAL A 1 89 ? 7.396 -5.807 -0.019 1.00 61.84 89 VAL A CA 1
ATOM 706 C C . VAL A 1 89 ? 8.764 -6.311 -0.458 1.00 61.84 89 VAL A C 1
ATOM 708 O O . VAL A 1 89 ? 9.748 -6.133 0.248 1.00 61.84 89 VAL A O 1
ATOM 711 N N . THR A 1 90 ? 8.810 -6.963 -1.617 1.00 57.03 90 THR A N 1
ATOM 712 C CA . THR A 1 90 ? 10.044 -7.444 -2.249 1.00 57.03 90 THR A CA 1
ATOM 713 C C . THR A 1 90 ? 10.886 -6.293 -2.792 1.00 57.03 90 THR A C 1
ATOM 715 O O . THR A 1 90 ? 10.320 -5.303 -3.261 1.00 57.03 90 THR A O 1
ATOM 718 N N . ASP A 1 91 ? 12.211 -6.466 -2.782 1.00 55.94 91 ASP A N 1
ATOM 719 C CA . ASP A 1 91 ? 13.172 -5.499 -3.319 1.00 55.94 91 ASP A CA 1
ATOM 720 C C . ASP A 1 91 ? 12.851 -5.081 -4.760 1.00 55.94 91 ASP A C 1
ATOM 722 O O . ASP A 1 91 ? 12.342 -5.853 -5.582 1.00 55.94 91 ASP A O 1
ATOM 726 N N . ALA A 1 92 ? 13.159 -3.820 -5.051 1.00 57.19 92 ALA A N 1
ATOM 727 C CA . ALA A 1 92 ? 12.988 -3.218 -6.358 1.00 57.19 92 ALA A CA 1
ATOM 728 C C . ALA A 1 92 ? 13.895 -3.893 -7.409 1.00 57.19 92 ALA A C 1
ATOM 730 O O . ALA A 1 92 ? 14.970 -4.402 -7.099 1.00 57.19 92 ALA A O 1
ATOM 731 N N . LYS A 1 93 ? 13.497 -3.850 -8.693 1.00 55.66 93 LYS A N 1
ATOM 732 C CA . LYS A 1 93 ? 14.333 -4.331 -9.818 1.00 55.66 93 LYS A CA 1
ATOM 733 C C . LYS A 1 93 ? 15.665 -3.568 -9.931 1.00 55.66 93 LYS A C 1
ATOM 735 O O . LYS A 1 93 ? 16.566 -4.019 -10.634 1.00 55.66 93 LYS A O 1
ATOM 740 N N . THR A 1 94 ? 15.776 -2.411 -9.282 1.00 51.06 94 THR A N 1
ATOM 741 C CA . THR A 1 94 ? 16.986 -1.591 -9.210 1.00 51.06 94 THR A CA 1
ATOM 742 C C . THR A 1 94 ? 17.284 -1.266 -7.744 1.00 51.06 94 THR A C 1
ATOM 744 O O . THR A 1 94 ? 16.364 -1.103 -6.954 1.00 51.06 94 THR A O 1
ATOM 747 N N . ASN A 1 95 ? 18.561 -1.150 -7.369 1.00 43.34 95 ASN A N 1
ATOM 748 C CA . ASN A 1 95 ? 18.982 -0.780 -6.006 1.00 43.34 95 ASN A CA 1
ATOM 749 C C . ASN A 1 95 ? 18.807 0.732 -5.717 1.00 43.34 95 ASN A C 1
ATOM 751 O O . ASN A 1 95 ? 19.755 1.371 -5.262 1.00 43.34 95 ASN A O 1
ATOM 755 N N . MET A 1 96 ? 17.657 1.324 -6.053 1.00 47.09 96 MET A N 1
ATOM 756 C CA . MET A 1 96 ? 17.337 2.719 -5.699 1.00 47.09 96 MET A CA 1
ATOM 757 C C . MET A 1 96 ? 16.844 2.838 -4.260 1.00 47.09 96 MET A C 1
ATOM 759 O O . MET A 1 96 ? 15.916 2.083 -3.893 1.00 47.09 96 MET A O 1
#

Sequence (96 aa):
RVRRLLPADLQDIPLGIDVARHYHRPSSQLPSGGQNFVLDPTTNDPQVLSDDELFRSLPTSFSIFRIYSKSHENDAHLNEALNRVLGDVTDAKTNM

pLDDT: mean 76.48, std 14.5, range [43.34, 94.62]

Radius of gyration: 18.32 Å; chains: 1; bounding box: 40×29×45 Å

Foldseek 3Di:
DLLVQFDPVRSPADKDKDKPPVPDPWQDPDVPHQPDWDQDPVVRDIDGDTPVLQVVQDQCVVIDMDMDHPDCPCVVRSVVSVVVVNVVHDHGPDPD

Secondary structure (DSSP, 8-state):
-HHHHS-GGGTTS-EEEEEE-----TT---TTTT--EEEETTTTEEEE--HHHHHHHS-GGGSEEEEEES-STTHHHHHHHHHHHHHTPPPPSS--